Protein AF-A0A529GHH0-F1 (afdb_monomer)

Solvent-accessible surface area (backbone atoms only — not comparable to full-atom values): 5616 Å² total; per-residue (Å²): 132,74,82,56,66,81,45,48,66,56,53,53,52,47,52,54,51,53,54,50,49,58,52,49,54,54,48,49,54,55,48,38,51,72,75,64,51,53,68,69,57,56,51,47,31,52,49,28,30,54,52,25,48,54,53,44,64,65,48,47,64,58,49,33,75,74,67,32,65,68,61,46,50,54,51,54,52,49,50,53,52,53,36,59,52,46,55,74,76,46,92,41,74,67,58,43,26,51,47,38,32,106

Nearest PDB structures (foldseek):
  6gv1-assembly1_A  TM=7.098E-01  e=3.442E+00  Escherichia coli K-12

Foldseek 3Di:
DPPCVVCVVVVVLVVVLVVVVVVLLVCLVVVCVVVPHDPVLNVLLVVLLVQLVVVCVVVVVVVCVVPNDPVSSVVVSVLLVVLSVVVVVDVDSVSSSVSSND

Radius of gyration: 15.6 Å; Cα contacts (8 Å, |Δi|>4): 48; chains: 1; bounding box: 38×26×48 Å

Mean predicted aligned error: 4.59 Å

pLDDT: mean 89.21, std 6.2, range [54.78, 94.88]

Secondary structure (DSSP, 8-state):
--SSGGGHHHHHHHHHHHHHHHHHHHHHHHHHHHTT--HHHHHHHHHHHHHHHHHHHHHHHHHHHHH-HHHHHHHHHHHHHHHHHHHHH---HHHHHHHHH-

Sequence (102 aa):
MSSIRPLIPLLIAAGILLGGNGLQGTLIALRGAQEGFSAPVIGLMGTFYFAGFLLGCLAVTRILKAVGHVRTFSALAATASAGTLLLVLVIDPIMWCAVRFA

Structure (mmCIF, N/CA/C/O backbone):
data_AF-A0A529GHH0-F1
#
_entry.id   AF-A0A529GHH0-F1
#
loop_
_atom_site.group_PDB
_atom_site.id
_atom_site.type_symbol
_atom_site.label_atom_id
_atom_site.label_alt_id
_atom_site.label_comp_id
_atom_site.label_asym_id
_atom_site.label_entity_id
_atom_site.label_seq_id
_atom_site.pdbx_PDB_ins_code
_atom_site.Cartn_x
_atom_site.Cartn_y
_atom_site.Cartn_z
_atom_site.occupancy
_atom_site.B_iso_or_equiv
_atom_site.auth_seq_id
_atom_site.auth_comp_id
_atom_site.auth_asym_id
_atom_site.auth_atom_id
_atom_site.pdbx_PDB_model_num
ATOM 1 N N . MET A 1 1 ? -9.418 14.794 29.487 1.00 54.78 1 MET A N 1
ATOM 2 C CA . MET A 1 1 ? -8.370 14.293 28.560 1.00 54.78 1 MET A CA 1
ATOM 3 C C . MET A 1 1 ? -8.459 12.774 28.276 1.00 54.78 1 MET A C 1
ATOM 5 O O . MET A 1 1 ? -7.483 12.198 27.813 1.00 54.78 1 MET A O 1
ATOM 9 N N . SER A 1 2 ? -9.615 12.109 28.469 1.00 59.34 2 SER A N 1
ATOM 10 C CA . SER A 1 2 ? -9.772 10.652 28.224 1.00 59.34 2 SER A CA 1
ATOM 11 C C . SER A 1 2 ? -10.131 10.257 26.779 1.00 59.34 2 SER A C 1
ATOM 13 O O . SER A 1 2 ? -9.976 9.093 26.430 1.00 59.34 2 SER A O 1
ATOM 15 N N . SER A 1 3 ? -10.563 11.192 25.919 1.00 66.81 3 SER A N 1
ATOM 16 C CA . SER A 1 3 ? -11.056 10.868 24.561 1.00 66.81 3 SER A CA 1
ATOM 17 C C . SER A 1 3 ? -9.988 10.466 23.537 1.00 66.81 3 SER A C 1
ATOM 19 O O . SER A 1 3 ? -10.320 9.797 22.567 1.00 66.81 3 SER A O 1
ATOM 21 N N . ILE A 1 4 ? -8.720 10.854 23.716 1.00 70.88 4 ILE A N 1
ATOM 22 C CA . ILE A 1 4 ? -7.654 10.600 22.722 1.00 70.88 4 ILE A CA 1
ATOM 23 C C . ILE A 1 4 ? -6.914 9.281 22.959 1.00 70.88 4 ILE A C 1
ATOM 25 O O . ILE A 1 4 ? -6.389 8.701 22.013 1.00 70.88 4 ILE A O 1
ATOM 29 N N . ARG A 1 5 ? -6.910 8.760 24.193 1.00 77.06 5 ARG A N 1
ATOM 30 C CA . ARG A 1 5 ? -6.245 7.492 24.543 1.00 77.06 5 ARG A CA 1
ATOM 31 C C . ARG A 1 5 ? -6.570 6.324 23.591 1.00 77.06 5 ARG A C 1
ATOM 33 O O . ARG A 1 5 ? -5.623 5.654 23.190 1.00 77.06 5 ARG A O 1
ATOM 40 N N . PRO A 1 6 ? -7.829 6.096 23.163 1.00 78.44 6 PRO A N 1
ATOM 41 C CA . PRO A 1 6 ? -8.134 5.013 22.223 1.00 78.44 6 PRO A CA 1
ATOM 42 C C . PRO A 1 6 ? -7.653 5.266 20.783 1.00 78.44 6 PRO A C 1
ATOM 44 O O . PRO A 1 6 ? -7.593 4.326 19.997 1.00 78.44 6 PRO A O 1
ATOM 47 N N . LEU A 1 7 ? -7.288 6.501 20.423 1.00 80.44 7 LEU A N 1
ATOM 48 C CA . LEU A 1 7 ? -6.784 6.853 19.090 1.00 80.44 7 LEU A CA 1
ATOM 49 C C . LEU A 1 7 ? -5.262 6.731 18.973 1.00 80.44 7 LEU A C 1
ATOM 51 O O . LEU A 1 7 ? -4.753 6.649 17.861 1.00 80.44 7 LEU A O 1
ATOM 55 N N . ILE A 1 8 ? -4.529 6.684 20.089 1.00 85.88 8 ILE A N 1
ATOM 56 C CA . ILE A 1 8 ? -3.062 6.574 20.084 1.00 85.88 8 ILE A CA 1
ATOM 57 C C . ILE A 1 8 ? -2.574 5.369 19.256 1.00 85.88 8 ILE A C 1
ATOM 59 O O . ILE A 1 8 ? -1.722 5.574 18.391 1.00 85.88 8 ILE A O 1
ATOM 63 N N . PRO A 1 9 ? -3.119 4.144 19.416 1.00 87.12 9 PRO A N 1
ATOM 64 C CA . PRO A 1 9 ? -2.683 2.998 18.615 1.00 87.12 9 PRO A CA 1
ATOM 65 C C . PRO A 1 9 ? -2.951 3.195 17.120 1.00 87.12 9 PRO A C 1
ATOM 67 O O . PRO A 1 9 ? -2.126 2.825 16.290 1.00 87.12 9 PRO A O 1
ATOM 70 N N . LEU A 1 10 ? -4.083 3.821 16.780 1.00 86.75 10 LEU A N 1
ATOM 71 C CA . LEU A 1 10 ? -4.455 4.121 15.400 1.00 86.75 10 LEU A CA 1
ATOM 72 C C . LEU A 1 10 ? -3.494 5.137 14.774 1.00 86.75 10 LEU A C 1
ATOM 74 O O . LEU A 1 10 ? -3.053 4.944 13.648 1.00 86.75 10 LEU A O 1
ATOM 78 N N . LEU A 1 11 ? -3.149 6.199 15.505 1.00 88.56 11 LEU A N 1
ATOM 79 C CA . LEU A 1 11 ? -2.237 7.241 15.033 1.00 88.56 11 LEU A CA 1
ATOM 80 C C . LEU A 1 11 ? -0.807 6.720 14.874 1.00 88.56 11 LEU A C 1
ATOM 82 O O . LEU A 1 11 ? -0.158 7.035 13.880 1.00 88.56 11 LEU A O 1
ATOM 86 N N . ILE A 1 12 ? -0.329 5.891 15.807 1.00 91.44 12 ILE A N 1
ATOM 87 C CA . ILE A 1 12 ? 0.981 5.236 15.690 1.00 91.44 12 ILE A CA 1
ATOM 88 C C . ILE A 1 12 ? 0.999 4.319 14.466 1.00 91.44 12 ILE A C 1
ATOM 90 O O . ILE A 1 12 ? 1.911 4.407 13.646 1.00 91.44 12 ILE A O 1
ATOM 94 N N . ALA A 1 13 ? -0.024 3.475 14.304 1.00 89.81 13 ALA A N 1
ATOM 95 C CA . ALA A 1 13 ? -0.108 2.572 13.165 1.00 89.81 13 ALA A CA 1
ATOM 96 C C . ALA A 1 13 ? -0.209 3.336 11.834 1.00 89.81 13 ALA A C 1
ATOM 98 O O . ALA A 1 13 ? 0.441 2.959 10.861 1.00 89.81 13 ALA A O 1
ATOM 99 N N . ALA A 1 14 ? -0.952 4.445 11.798 1.00 90.06 14 ALA A N 1
ATOM 100 C CA . ALA A 1 14 ? -0.995 5.342 10.649 1.00 90.06 14 ALA A CA 1
ATOM 101 C C . ALA A 1 14 ? 0.381 5.954 10.356 1.00 90.06 14 ALA A C 1
ATOM 103 O O . ALA A 1 14 ? 0.808 5.938 9.209 1.00 90.06 14 ALA A O 1
ATOM 104 N N . GLY A 1 15 ? 1.109 6.425 11.372 1.00 92.94 15 GLY A N 1
ATOM 105 C CA . GLY A 1 15 ? 2.465 6.954 11.202 1.00 92.94 15 GLY A CA 1
ATOM 106 C C . GLY A 1 15 ? 3.426 5.932 10.591 1.00 92.94 15 GLY A C 1
ATOM 107 O O . GLY A 1 15 ? 4.132 6.248 9.634 1.00 92.94 15 GLY A O 1
ATOM 108 N N . ILE A 1 16 ? 3.400 4.688 11.082 1.00 92.81 16 ILE A N 1
ATOM 109 C CA . ILE A 1 16 ? 4.192 3.581 10.523 1.00 92.81 16 ILE A CA 1
ATOM 110 C C . ILE A 1 16 ? 3.795 3.317 9.066 1.00 92.81 16 ILE A C 1
ATOM 112 O O . ILE A 1 16 ? 4.660 3.193 8.200 1.00 92.81 16 ILE A O 1
ATOM 116 N N . LEU A 1 17 ? 2.492 3.266 8.783 1.00 92.12 17 LEU A N 1
ATOM 117 C CA . LEU A 1 17 ? 1.969 2.987 7.448 1.00 92.12 17 LEU A CA 1
ATOM 118 C C . LEU A 1 17 ? 2.333 4.087 6.439 1.00 92.12 17 LEU A C 1
ATOM 120 O O . LEU A 1 17 ? 2.773 3.770 5.336 1.00 92.12 17 LEU A O 1
ATOM 124 N N . LEU A 1 18 ? 2.217 5.365 6.814 1.00 92.00 18 LEU A N 1
ATOM 125 C CA . LEU A 1 18 ? 2.642 6.486 5.968 1.00 92.00 18 LEU A CA 1
ATOM 126 C C . LEU A 1 18 ? 4.162 6.498 5.753 1.00 92.00 18 LEU A C 1
ATOM 128 O O . LEU A 1 18 ? 4.613 6.739 4.634 1.00 92.00 18 LEU A O 1
ATOM 132 N N . GLY A 1 19 ? 4.952 6.203 6.790 1.00 94.12 19 GLY A N 1
ATOM 133 C CA . GLY A 1 19 ? 6.406 6.076 6.663 1.00 94.12 19 GLY A CA 1
ATOM 134 C C . GLY A 1 19 ? 6.804 4.972 5.679 1.00 94.12 19 GLY A C 1
ATOM 135 O O . GLY A 1 19 ? 7.607 5.201 4.774 1.00 94.12 19 GLY A O 1
ATOM 136 N N . GLY A 1 20 ? 6.182 3.796 5.799 1.00 91.50 20 GLY A N 1
ATOM 137 C CA . GLY A 1 20 ? 6.376 2.684 4.868 1.00 91.50 20 GLY A CA 1
ATOM 138 C C . GLY A 1 20 ? 5.941 3.020 3.441 1.00 91.50 20 GLY A C 1
ATOM 139 O O . GLY A 1 20 ? 6.656 2.704 2.494 1.00 91.50 20 GLY A O 1
ATOM 140 N N . ASN A 1 21 ? 4.812 3.713 3.275 1.00 92.12 21 ASN A N 1
ATOM 141 C CA . ASN A 1 21 ? 4.317 4.149 1.970 1.00 92.12 21 ASN A CA 1
ATOM 142 C C . ASN A 1 21 ? 5.302 5.089 1.250 1.00 92.12 21 ASN A C 1
ATOM 144 O O . ASN A 1 21 ? 5.605 4.870 0.076 1.00 92.12 21 ASN A O 1
ATOM 148 N N . GLY A 1 22 ? 5.871 6.072 1.958 1.00 91.06 22 GLY A N 1
ATOM 149 C CA . GLY A 1 22 ? 6.888 6.965 1.394 1.00 91.06 22 GLY A CA 1
ATOM 150 C C . GLY A 1 22 ? 8.136 6.213 0.917 1.00 91.06 22 GLY A C 1
ATOM 151 O O . GLY A 1 22 ? 8.606 6.426 -0.201 1.00 91.06 22 GLY A O 1
ATOM 152 N N . LEU A 1 23 ? 8.628 5.267 1.725 1.00 92.56 23 LEU A N 1
ATOM 153 C CA . LEU A 1 23 ? 9.757 4.405 1.353 1.00 92.56 23 LEU A CA 1
ATOM 154 C C . LEU A 1 23 ? 9.432 3.508 0.150 1.00 92.56 23 LEU A C 1
ATOM 156 O O . LEU A 1 23 ? 10.270 3.331 -0.735 1.00 92.56 23 LEU A O 1
ATOM 160 N N . GLN A 1 24 ? 8.211 2.972 0.085 1.00 91.69 24 GLN A N 1
ATOM 161 C CA . GLN A 1 24 ? 7.755 2.128 -1.018 1.00 91.69 24 GLN A CA 1
ATOM 162 C C . GLN A 1 24 ? 7.710 2.893 -2.353 1.00 91.69 24 GLN A C 1
ATOM 164 O O . GLN A 1 24 ? 8.002 2.322 -3.407 1.00 91.69 24 GLN A O 1
ATOM 169 N N . GLY A 1 25 ? 7.377 4.188 -2.325 1.00 89.62 25 GLY A N 1
ATOM 170 C CA . GLY A 1 25 ? 7.450 5.078 -3.487 1.00 89.62 25 GLY A CA 1
ATOM 171 C C . GLY A 1 25 ? 8.849 5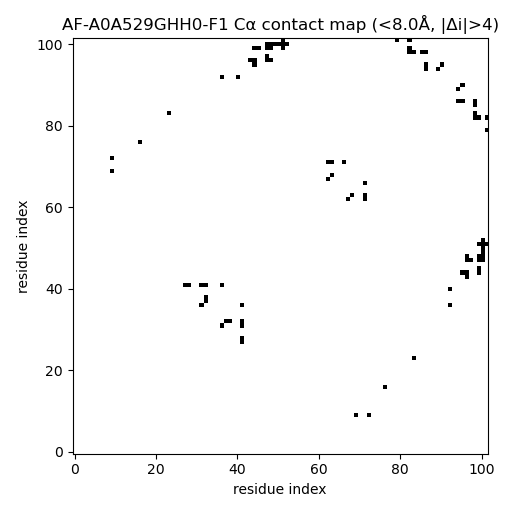.099 -4.105 1.00 89.62 25 GLY A C 1
ATOM 172 O O . GLY A 1 25 ? 9.013 4.801 -5.290 1.00 89.62 25 GLY A O 1
ATOM 173 N N . THR A 1 26 ? 9.859 5.362 -3.274 1.00 92.31 26 THR A N 1
ATOM 174 C CA . THR A 1 26 ? 11.273 5.380 -3.675 1.00 92.31 26 THR A CA 1
ATOM 175 C C . THR A 1 26 ? 11.757 4.006 -4.135 1.00 92.31 26 THR A C 1
ATOM 177 O O . THR A 1 26 ? 12.429 3.905 -5.162 1.00 92.31 26 THR A O 1
ATOM 180 N N . LEU A 1 27 ? 11.386 2.941 -3.415 1.00 90.75 27 LEU A N 1
ATOM 181 C CA . LEU A 1 27 ? 11.774 1.570 -3.750 1.00 90.75 27 LEU A CA 1
ATOM 182 C C . LEU A 1 27 ? 11.310 1.179 -5.152 1.00 90.75 27 LEU A C 1
ATOM 184 O O . LEU A 1 27 ? 12.075 0.586 -5.899 1.00 90.75 27 LEU A O 1
ATOM 188 N N . ILE A 1 28 ? 10.084 1.528 -5.532 1.00 90.94 28 ILE A N 1
ATOM 189 C CA . ILE A 1 28 ? 9.527 1.151 -6.837 1.00 90.94 28 ILE A CA 1
ATOM 190 C C . ILE A 1 28 ? 10.151 1.954 -7.974 1.00 90.94 28 ILE A C 1
ATOM 192 O O . ILE A 1 28 ? 10.397 1.389 -9.035 1.00 90.94 28 ILE A O 1
ATOM 196 N N . ALA A 1 29 ? 10.478 3.228 -7.751 1.00 91.00 29 ALA A N 1
ATOM 197 C CA . ALA A 1 29 ? 11.202 4.020 -8.741 1.00 91.00 29 ALA A CA 1
ATOM 198 C C . ALA A 1 29 ? 12.619 3.471 -8.981 1.00 91.00 29 ALA A C 1
ATOM 200 O O . ALA A 1 29 ? 13.008 3.246 -10.125 1.00 91.00 29 ALA A O 1
ATOM 201 N N . LEU A 1 30 ? 13.372 3.207 -7.907 1.00 93.12 30 LEU A N 1
ATOM 202 C CA . LEU A 1 30 ? 14.736 2.682 -8.001 1.00 93.12 30 LEU A CA 1
ATOM 203 C C . LEU A 1 30 ? 14.762 1.253 -8.542 1.00 93.12 30 LEU A C 1
ATOM 205 O O . LEU A 1 30 ? 15.507 0.963 -9.474 1.00 93.12 30 LEU A O 1
ATOM 209 N N . ARG A 1 31 ? 13.929 0.367 -7.989 1.00 90.88 31 ARG A N 1
ATOM 210 C CA . ARG A 1 31 ? 13.878 -1.034 -8.408 1.00 90.88 31 ARG A CA 1
ATOM 211 C C . ARG A 1 31 ? 13.315 -1.171 -9.814 1.00 90.88 31 ARG A C 1
ATOM 213 O O . ARG A 1 31 ? 13.884 -1.902 -10.605 1.00 90.88 31 ARG A O 1
ATOM 220 N N . GLY A 1 32 ? 12.264 -0.429 -10.163 1.00 89.88 32 GLY A N 1
ATOM 221 C CA . GLY A 1 32 ? 11.735 -0.422 -11.526 1.00 89.88 32 GLY A CA 1
ATOM 222 C C . GLY A 1 32 ? 12.794 -0.002 -12.548 1.00 89.88 32 GLY A C 1
ATOM 223 O O . GLY A 1 32 ? 12.918 -0.636 -13.591 1.00 89.88 32 GLY A O 1
ATOM 224 N N . ALA A 1 33 ? 13.618 1.000 -12.225 1.00 90.31 33 ALA A N 1
ATOM 225 C CA . ALA A 1 33 ? 14.732 1.397 -13.083 1.00 90.31 33 ALA A CA 1
ATOM 226 C C . ALA A 1 33 ? 15.822 0.311 -13.182 1.00 90.31 33 ALA A C 1
ATOM 228 O O . ALA A 1 33 ? 16.364 0.092 -14.262 1.00 90.31 33 ALA A O 1
ATOM 229 N N . GLN A 1 34 ? 16.127 -0.386 -12.081 1.00 91.50 34 GLN A N 1
ATOM 230 C CA . GLN A 1 34 ? 17.100 -1.489 -12.058 1.00 91.50 34 GLN A CA 1
ATOM 231 C C . GLN A 1 34 ? 16.636 -2.720 -12.850 1.00 91.50 34 GLN A C 1
ATOM 233 O O . GLN A 1 34 ? 17.446 -3.337 -13.533 1.00 91.50 34 GLN A O 1
ATOM 238 N N . GLU A 1 35 ? 15.344 -3.046 -12.802 1.00 88.88 35 GLU A N 1
ATOM 239 C CA . GLU A 1 35 ? 14.722 -4.149 -13.556 1.00 88.88 35 GLU A CA 1
ATOM 240 C C . GLU A 1 35 ? 14.518 -3.795 -15.049 1.00 88.88 35 GLU A C 1
ATOM 242 O O . GLU A 1 35 ? 14.015 -4.601 -15.829 1.00 88.88 35 GLU A O 1
ATOM 247 N N . GLY A 1 36 ? 14.905 -2.583 -15.474 1.00 89.81 36 GLY A N 1
ATOM 248 C CA . GLY A 1 36 ? 14.835 -2.138 -16.868 1.00 89.81 36 GLY A CA 1
ATOM 249 C C . GLY A 1 36 ? 13.465 -1.613 -17.306 1.00 89.81 36 GLY A C 1
ATOM 250 O O . GLY A 1 36 ? 13.212 -1.485 -18.506 1.00 89.81 36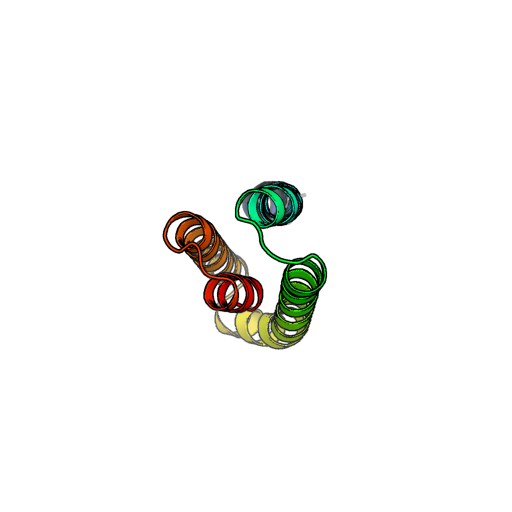 GLY A O 1
ATOM 251 N N . PHE A 1 37 ? 12.565 -1.286 -16.373 1.00 90.38 37 PHE A N 1
ATOM 252 C CA . PHE A 1 37 ? 11.287 -0.669 -16.722 1.00 90.38 37 PHE A CA 1
ATOM 253 C C . PHE A 1 37 ? 11.501 0.732 -17.291 1.00 90.38 37 PHE A C 1
ATOM 255 O O . PHE A 1 37 ? 12.289 1.535 -16.791 1.00 90.38 37 PHE A O 1
ATOM 262 N N . SER A 1 38 ? 10.756 1.045 -18.349 1.00 91.12 38 SER A N 1
ATOM 263 C CA . SER A 1 38 ? 10.828 2.362 -18.974 1.00 91.12 38 SER A CA 1
ATOM 264 C C . SER A 1 38 ? 10.288 3.456 -18.040 1.00 91.12 38 SER A C 1
ATOM 266 O O . SER A 1 38 ? 9.337 3.244 -17.284 1.00 91.12 38 SER A O 1
ATOM 268 N N . ALA A 1 39 ? 10.857 4.663 -18.122 1.00 89.56 39 ALA A N 1
ATOM 269 C CA . ALA A 1 39 ? 10.410 5.805 -17.320 1.00 89.56 39 ALA A CA 1
ATOM 270 C C . ALA A 1 39 ? 8.895 6.109 -17.442 1.00 89.56 39 ALA A C 1
ATOM 272 O O . ALA A 1 39 ? 8.273 6.375 -16.411 1.00 89.56 39 ALA A O 1
ATOM 273 N N . PRO A 1 40 ? 8.256 6.011 -18.632 1.00 92.38 40 PRO A N 1
ATOM 274 C CA . PRO A 1 40 ? 6.806 6.178 -18.755 1.00 92.38 40 PRO A CA 1
ATOM 275 C C . PRO A 1 40 ? 6.006 5.143 -17.957 1.00 92.38 40 PRO A C 1
ATOM 277 O O . PRO A 1 40 ? 4.979 5.479 -17.376 1.00 92.38 40 PRO A O 1
ATOM 280 N N . VAL A 1 41 ? 6.483 3.897 -17.890 1.00 91.69 41 VAL A N 1
ATOM 281 C CA . VAL A 1 41 ? 5.826 2.813 -17.146 1.00 91.69 41 VAL A CA 1
ATOM 282 C C . VAL A 1 41 ? 5.928 3.044 -15.637 1.00 91.69 41 VAL A C 1
ATOM 284 O O . VAL A 1 41 ? 4.934 2.901 -14.930 1.00 91.69 41 VAL A O 1
ATOM 287 N N . ILE A 1 42 ? 7.086 3.488 -15.140 1.00 90.88 42 ILE A N 1
ATOM 288 C CA . ILE A 1 42 ? 7.253 3.868 -13.726 1.00 90.88 42 ILE A CA 1
ATOM 289 C C . ILE A 1 42 ? 6.351 5.066 -13.380 1.00 90.88 42 ILE A C 1
ATOM 291 O O . ILE A 1 42 ? 5.705 5.078 -12.331 1.00 90.88 42 ILE A O 1
ATOM 295 N N . GLY A 1 43 ? 6.250 6.050 -14.279 1.00 92.00 43 GLY A N 1
ATOM 296 C CA . GLY A 1 43 ? 5.311 7.166 -14.141 1.00 92.00 43 GLY A CA 1
ATOM 297 C C . GLY A 1 43 ? 3.856 6.697 -14.066 1.00 92.00 43 GLY A C 1
ATOM 298 O O . GLY A 1 43 ? 3.111 7.128 -13.184 1.00 92.00 43 GLY A O 1
ATOM 299 N N . LEU A 1 44 ? 3.475 5.745 -14.923 1.00 93.38 44 LEU A N 1
ATOM 300 C CA . LEU A 1 44 ? 2.138 5.155 -14.947 1.00 93.38 44 LEU A CA 1
ATOM 301 C C . LEU A 1 44 ? 1.798 4.437 -13.630 1.00 93.38 44 LEU A C 1
ATOM 303 O O . LEU A 1 44 ? 0.689 4.595 -13.125 1.00 93.38 44 LEU A O 1
ATOM 307 N N . MET A 1 45 ? 2.750 3.727 -13.012 1.00 92.62 45 MET A N 1
ATOM 308 C CA . MET A 1 45 ? 2.566 3.135 -11.675 1.00 92.62 45 MET A CA 1
ATOM 309 C C . MET A 1 45 ? 2.248 4.192 -10.604 1.00 92.62 45 MET A C 1
ATOM 311 O O . MET A 1 45 ? 1.492 3.924 -9.668 1.00 92.62 45 MET A O 1
ATOM 315 N N . GLY A 1 46 ? 2.817 5.395 -10.727 1.00 91.31 46 GLY A N 1
ATOM 316 C CA . GLY A 1 46 ? 2.472 6.543 -9.887 1.00 91.31 46 GLY A CA 1
ATOM 317 C C . GLY A 1 46 ? 1.046 7.038 -10.137 1.00 91.31 46 GLY A C 1
ATOM 318 O O . GLY A 1 46 ? 0.310 7.308 -9.190 1.00 91.31 46 GLY A O 1
ATOM 319 N N . THR A 1 47 ? 0.611 7.092 -11.397 1.00 93.75 47 THR A N 1
ATOM 320 C CA . THR A 1 47 ? -0.775 7.434 -11.748 1.00 93.75 47 THR A CA 1
ATOM 321 C C . THR A 1 47 ? -1.774 6.429 -11.177 1.00 93.75 47 THR A C 1
ATOM 323 O O . THR A 1 47 ? -2.764 6.845 -10.578 1.00 93.75 47 THR A O 1
ATOM 326 N N . PHE A 1 48 ? -1.508 5.123 -11.299 1.00 94.06 48 PHE A N 1
ATOM 327 C CA . PHE A 1 48 ? -2.356 4.082 -10.709 1.00 94.06 48 PHE A CA 1
ATOM 328 C C . PHE A 1 48 ? -2.459 4.213 -9.187 1.00 94.06 48 PHE A C 1
ATOM 330 O O . PHE A 1 48 ? -3.552 4.058 -8.647 1.00 94.06 48 PHE A O 1
ATOM 337 N N . TYR A 1 49 ? -1.365 4.586 -8.515 1.00 92.81 49 TYR A N 1
ATOM 338 C CA . TYR A 1 49 ? -1.373 4.869 -7.079 1.00 92.81 49 TYR A CA 1
ATOM 339 C C . TYR A 1 49 ? -2.329 6.008 -6.706 1.00 92.81 49 TYR A C 1
ATOM 341 O O . TYR A 1 49 ? -3.179 5.848 -5.830 1.00 92.81 49 TYR A O 1
ATOM 349 N N . PHE A 1 50 ? -2.252 7.148 -7.396 1.00 92.69 50 PHE A N 1
ATOM 350 C CA . PHE A 1 50 ? -3.162 8.264 -7.122 1.00 92.69 50 PHE A CA 1
ATOM 351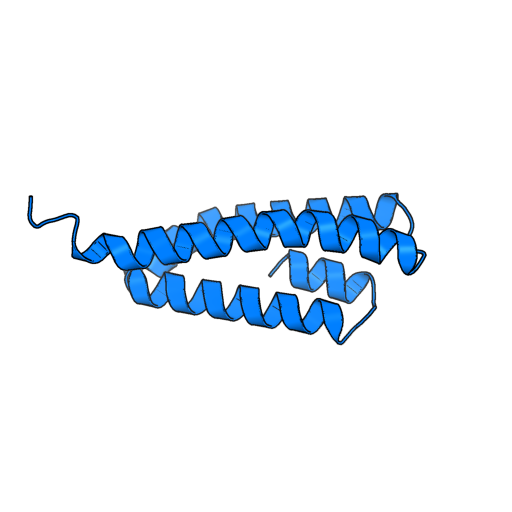 C C . PHE A 1 50 ? -4.612 7.964 -7.523 1.00 92.69 50 PHE A C 1
ATOM 353 O O . PHE A 1 50 ? -5.535 8.408 -6.841 1.00 92.69 50 PHE A O 1
ATOM 360 N N . ALA A 1 51 ? -4.827 7.189 -8.589 1.00 94.88 51 ALA A N 1
ATOM 361 C CA . ALA A 1 51 ? -6.157 6.745 -8.996 1.00 94.88 51 ALA A CA 1
ATOM 362 C C . ALA A 1 51 ? -6.802 5.837 -7.935 1.00 94.88 51 ALA A C 1
ATOM 364 O O . ALA A 1 51 ? -7.950 6.066 -7.546 1.00 94.88 51 ALA A O 1
ATOM 365 N N . GLY A 1 52 ? -6.051 4.858 -7.422 1.00 93.12 52 GLY A N 1
ATOM 366 C CA . GLY A 1 52 ? -6.474 3.998 -6.316 1.00 93.12 52 GLY A CA 1
ATOM 367 C C . GLY A 1 52 ? -6.756 4.799 -5.046 1.00 93.12 52 GLY A C 1
ATOM 368 O O . GLY A 1 52 ? -7.820 4.659 -4.445 1.00 93.12 52 GLY A O 1
ATOM 369 N N . PHE A 1 53 ? -5.864 5.730 -4.692 1.00 91.62 53 PHE A N 1
ATOM 370 C CA . PHE A 1 53 ? -6.045 6.623 -3.546 1.00 91.62 53 PHE A CA 1
ATOM 371 C C . PHE A 1 53 ? -7.333 7.451 -3.645 1.00 91.62 53 PHE A C 1
ATOM 373 O O . PHE A 1 53 ? -8.093 7.520 -2.679 1.00 91.62 53 PHE A O 1
ATOM 380 N N . LEU A 1 54 ? -7.626 8.032 -4.814 1.00 94.31 54 LEU A N 1
ATOM 381 C CA . LEU A 1 54 ? -8.846 8.808 -5.041 1.00 94.31 54 LEU A CA 1
ATOM 382 C C . LEU A 1 54 ? -10.107 7.963 -4.811 1.00 94.31 54 LEU A C 1
ATOM 384 O O . LEU A 1 54 ? -11.014 8.384 -4.090 1.00 94.31 54 LEU A O 1
ATOM 388 N N . LEU A 1 55 ? -10.157 6.760 -5.388 1.00 93.44 55 LEU A N 1
ATOM 389 C CA . LEU A 1 55 ? -11.272 5.831 -5.185 1.00 93.44 55 LEU A CA 1
ATOM 390 C C . LEU A 1 55 ? -11.372 5.382 -3.723 1.00 93.44 55 LEU A C 1
ATOM 392 O O . LEU A 1 55 ? -12.469 5.334 -3.160 1.00 93.44 55 LEU A O 1
ATOM 396 N N . GLY A 1 56 ? -10.230 5.130 -3.085 1.00 91.44 56 GLY A N 1
ATOM 397 C CA . GLY A 1 56 ? -10.122 4.811 -1.668 1.00 91.44 56 GLY A CA 1
ATOM 398 C C . GLY A 1 56 ? -10.717 5.906 -0.784 1.00 91.44 56 GLY A C 1
ATOM 399 O O . GLY A 1 56 ? -11.517 5.604 0.098 1.00 91.44 56 GLY A O 1
ATOM 400 N N . CYS A 1 57 ? -10.423 7.180 -1.055 1.00 91.38 57 CYS A N 1
ATOM 401 C CA . CYS A 1 57 ? -10.990 8.314 -0.320 1.00 91.38 57 CYS A CA 1
ATOM 402 C C . CYS A 1 57 ? -12.521 8.382 -0.409 1.00 91.38 57 CYS A C 1
ATOM 404 O O . CYS A 1 57 ? -13.175 8.737 0.571 1.00 91.38 57 CYS A O 1
ATOM 406 N N . LEU A 1 58 ? -13.105 8.018 -1.553 1.00 91.94 58 LEU A N 1
ATOM 407 C CA . LEU A 1 58 ? -14.559 7.991 -1.728 1.00 91.94 58 LEU A CA 1
ATOM 408 C C . LEU A 1 58 ? -15.196 6.789 -1.013 1.00 91.94 58 LEU A C 1
ATOM 410 O O . LEU A 1 58 ? -16.242 6.914 -0.371 1.00 91.94 58 LEU A O 1
ATOM 414 N N . ALA A 1 59 ? -14.561 5.619 -1.092 1.00 91.06 59 ALA A N 1
ATOM 415 C CA . ALA A 1 59 ? -15.080 4.385 -0.510 1.00 91.06 59 ALA A CA 1
ATOM 416 C C . ALA A 1 59 ? -14.916 4.329 1.020 1.00 91.06 59 ALA A C 1
ATOM 418 O O . ALA A 1 59 ? -15.804 3.836 1.725 1.00 91.06 59 ALA A O 1
ATOM 419 N N . VAL A 1 60 ? -13.811 4.862 1.557 1.00 90.44 60 VAL A N 1
ATOM 420 C CA . VAL A 1 60 ? -13.429 4.701 2.969 1.00 90.44 60 VAL A CA 1
ATOM 421 C C . VAL A 1 60 ? -14.472 5.279 3.920 1.00 90.44 60 VAL A C 1
ATOM 423 O O . VAL A 1 60 ? -14.763 4.668 4.945 1.00 90.44 60 VAL A O 1
ATOM 426 N N . THR A 1 61 ? -15.119 6.398 3.577 1.00 89.88 61 THR A N 1
ATOM 427 C CA . THR A 1 61 ? -16.156 6.997 4.432 1.00 89.88 61 THR A CA 1
ATOM 428 C C . THR A 1 61 ? -17.350 6.060 4.618 1.00 89.88 61 THR A C 1
ATOM 430 O O . THR A 1 61 ? -17.925 5.998 5.706 1.00 89.88 61 THR A O 1
ATOM 433 N N . ARG A 1 62 ? -17.722 5.303 3.579 1.00 91.19 62 ARG A N 1
ATOM 434 C CA . ARG A 1 62 ? -18.820 4.330 3.645 1.00 91.19 62 ARG A CA 1
ATOM 435 C C . ARG A 1 62 ? -18.422 3.098 4.457 1.00 91.19 62 ARG A C 1
ATOM 437 O O . ARG A 1 62 ? -19.210 2.645 5.284 1.00 91.19 62 ARG A O 1
ATOM 444 N N . ILE A 1 63 ? -17.199 2.601 4.268 1.00 90.44 63 ILE A N 1
ATOM 445 C CA . ILE A 1 63 ? -16.670 1.428 4.984 1.00 90.44 63 ILE A CA 1
ATOM 446 C C . ILE A 1 63 ? -16.531 1.728 6.484 1.00 90.44 63 ILE A C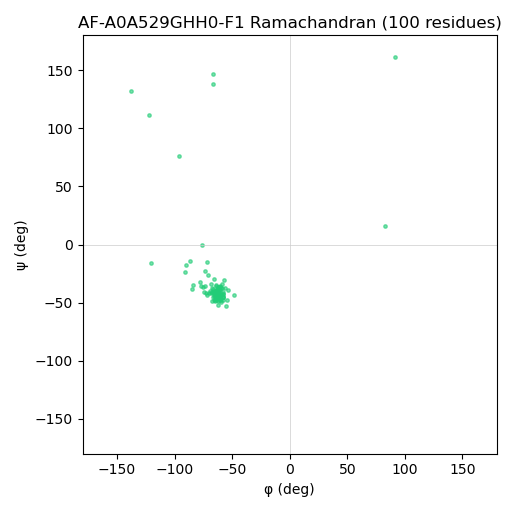 1
ATOM 448 O O . ILE A 1 63 ? -16.994 0.950 7.321 1.00 90.44 63 ILE A O 1
ATOM 452 N N . LEU A 1 64 ? -15.983 2.897 6.828 1.00 90.56 64 LEU A N 1
ATOM 453 C CA . LEU A 1 64 ? -15.819 3.342 8.212 1.00 90.56 64 LEU A CA 1
ATOM 454 C C . LEU A 1 64 ? -17.152 3.410 8.962 1.00 90.56 64 LEU A C 1
ATOM 456 O O . LEU A 1 64 ? -17.225 2.953 10.101 1.00 90.56 64 LEU A O 1
ATOM 460 N N . LYS A 1 65 ? -18.208 3.929 8.320 1.00 89.81 65 LYS A N 1
ATOM 461 C CA . LYS A 1 65 ? -19.558 3.992 8.907 1.00 89.81 65 LYS A C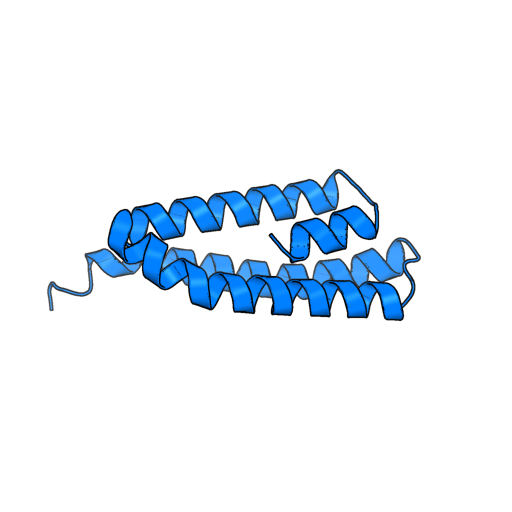A 1
ATOM 462 C C . LYS A 1 65 ? -20.173 2.608 9.138 1.00 89.81 65 LYS A C 1
ATOM 464 O O . LYS A 1 65 ? -20.968 2.462 10.058 1.00 89.81 65 LYS A O 1
ATOM 469 N N . ALA A 1 66 ? -19.819 1.612 8.325 1.00 90.94 66 ALA A N 1
ATOM 470 C CA . ALA A 1 66 ? -20.382 0.266 8.414 1.00 90.94 66 ALA A CA 1
ATOM 471 C C . ALA A 1 66 ? -19.673 -0.634 9.445 1.00 90.94 66 ALA A C 1
ATOM 473 O O . ALA A 1 66 ? -20.333 -1.422 10.116 1.00 90.94 66 ALA A O 1
ATOM 474 N N . VAL A 1 67 ? -18.341 -0.544 9.568 1.00 89.62 67 VAL A N 1
ATOM 475 C CA . VAL A 1 67 ? -17.530 -1.528 10.326 1.00 89.62 67 VAL A CA 1
ATOM 476 C C . VAL A 1 67 ? -16.742 -0.901 11.490 1.00 89.62 67 VAL A C 1
ATOM 478 O O . VAL A 1 67 ? -16.297 -1.612 12.394 1.00 89.62 67 VAL A O 1
ATOM 481 N N . GLY A 1 68 ? -16.592 0.428 11.508 1.00 86.06 68 GLY A N 1
ATOM 482 C CA . GLY A 1 68 ? -15.844 1.179 12.520 1.00 86.06 68 GLY A CA 1
ATOM 483 C C . GLY A 1 68 ? -14.367 1.418 12.169 1.00 86.06 68 GLY A C 1
ATOM 484 O O . GLY A 1 68 ? -13.781 0.744 11.317 1.00 86.06 68 GLY A O 1
ATOM 485 N N . HIS A 1 69 ? -13.751 2.396 12.847 1.00 85.56 69 HIS A N 1
ATOM 486 C CA . HIS A 1 69 ? -12.423 2.931 12.506 1.00 85.56 69 HIS A CA 1
ATOM 487 C C . HIS A 1 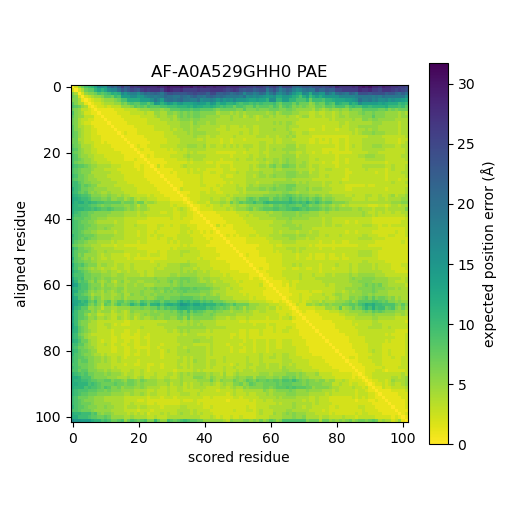69 ? -11.280 1.915 12.601 1.00 85.56 69 HIS A C 1
ATOM 489 O O . HIS A 1 69 ? -10.535 1.747 11.640 1.00 85.56 69 HIS A O 1
ATOM 495 N N . VAL A 1 70 ? -11.155 1.218 13.734 1.00 86.31 70 VAL A N 1
ATOM 496 C CA . VAL A 1 70 ? -10.025 0.305 13.982 1.00 86.31 70 VAL A CA 1
ATOM 497 C C . VAL A 1 70 ? -10.057 -0.887 13.023 1.00 86.31 70 VAL A C 1
ATOM 499 O O . VAL A 1 70 ? -9.060 -1.168 12.370 1.00 86.31 70 VAL A O 1
ATOM 502 N N . ARG A 1 71 ? -11.217 -1.544 12.867 1.00 88.94 71 ARG A N 1
ATOM 503 C CA . ARG A 1 71 ? -11.371 -2.710 11.975 1.00 88.94 71 ARG A CA 1
ATOM 504 C C . ARG A 1 71 ? -11.089 -2.357 10.517 1.00 88.94 71 ARG A C 1
ATOM 506 O O . ARG A 1 71 ? -10.396 -3.106 9.837 1.00 88.94 71 ARG A O 1
ATOM 513 N N . THR A 1 72 ? -11.597 -1.212 10.061 1.00 90.56 72 THR A N 1
ATOM 514 C CA . THR A 1 72 ? -11.358 -0.732 8.694 1.00 90.56 72 THR A CA 1
ATOM 515 C C . THR A 1 72 ? -9.877 -0.447 8.469 1.00 90.56 72 THR A C 1
ATOM 517 O O . THR A 1 72 ? -9.312 -0.916 7.487 1.00 90.56 72 THR A O 1
ATOM 520 N N . PHE A 1 73 ? -9.231 0.269 9.395 1.00 88.50 73 PHE A N 1
ATOM 521 C CA . PHE A 1 73 ? -7.809 0.581 9.284 1.00 88.50 73 PHE A CA 1
ATOM 522 C C . PHE A 1 73 ? -6.949 -0.686 9.254 1.00 88.50 73 PHE A C 1
ATOM 524 O O . PHE A 1 73 ? -6.099 -0.818 8.381 1.00 88.50 73 PHE A O 1
ATOM 531 N N . SER A 1 74 ? -7.197 -1.644 10.153 1.00 89.56 74 SER A N 1
ATOM 532 C CA . SER A 1 74 ? -6.452 -2.907 10.184 1.00 89.56 74 SER A CA 1
ATOM 533 C C . SER A 1 74 ? -6.611 -3.715 8.895 1.00 89.56 74 SER A C 1
ATOM 535 O O . SER A 1 74 ? -5.624 -4.256 8.405 1.00 89.56 74 SER A O 1
ATOM 537 N N . ALA A 1 75 ? -7.818 -3.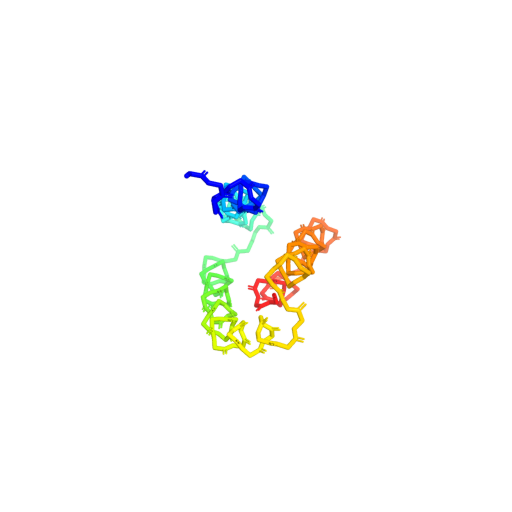773 8.322 1.00 91.69 75 ALA A N 1
ATOM 538 C CA . ALA A 1 75 ? -8.052 -4.468 7.057 1.00 91.69 75 ALA A CA 1
ATOM 539 C C . ALA A 1 75 ? -7.312 -3.796 5.891 1.00 91.69 75 ALA A C 1
ATOM 541 O O . ALA A 1 75 ? -6.598 -4.468 5.154 1.00 91.69 75 ALA A O 1
ATOM 542 N N . LEU A 1 76 ? -7.416 -2.468 5.763 1.00 91.06 76 LEU A N 1
ATOM 543 C CA . LEU A 1 76 ? -6.726 -1.715 4.709 1.00 91.06 76 LEU A CA 1
ATOM 544 C C . LEU A 1 76 ? -5.198 -1.805 4.849 1.00 91.06 76 LEU A C 1
ATOM 546 O O . LEU A 1 76 ? -4.498 -2.011 3.861 1.00 91.06 76 LEU A O 1
ATOM 550 N N . ALA A 1 77 ? -4.677 -1.720 6.075 1.00 90.75 77 ALA A N 1
ATOM 551 C CA . ALA A 1 77 ? -3.253 -1.884 6.354 1.00 90.75 77 ALA A CA 1
ATOM 552 C C . ALA A 1 77 ? -2.747 -3.293 5.999 1.00 90.75 77 ALA A C 1
ATOM 554 O O . ALA A 1 77 ? -1.653 -3.435 5.445 1.00 90.75 77 ALA A O 1
ATOM 555 N N . ALA A 1 78 ? -3.541 -4.332 6.278 1.00 92.12 78 ALA A N 1
ATOM 556 C CA . ALA A 1 78 ? -3.213 -5.704 5.903 1.00 92.12 78 ALA A CA 1
ATOM 557 C C . ALA A 1 78 ? -3.189 -5.883 4.376 1.00 92.12 78 ALA A C 1
ATOM 559 O O . ALA A 1 78 ? -2.239 -6.467 3.856 1.00 92.12 78 ALA A O 1
ATOM 560 N N . THR A 1 79 ? -4.165 -5.322 3.654 1.00 91.81 79 THR A N 1
ATOM 561 C CA . THR A 1 79 ? -4.194 -5.339 2.181 1.00 91.81 79 THR A CA 1
ATOM 562 C C . THR A 1 79 ? -2.972 -4.637 1.589 1.00 91.81 79 THR A C 1
ATOM 564 O O . THR A 1 79 ? -2.282 -5.221 0.756 1.00 91.81 79 THR A O 1
ATOM 567 N N . ALA A 1 80 ? -2.632 -3.437 2.074 1.00 90.69 80 ALA A N 1
ATOM 568 C CA . ALA A 1 80 ? -1.443 -2.706 1.631 1.00 90.69 80 ALA A CA 1
ATOM 569 C C . ALA A 1 80 ? -0.141 -3.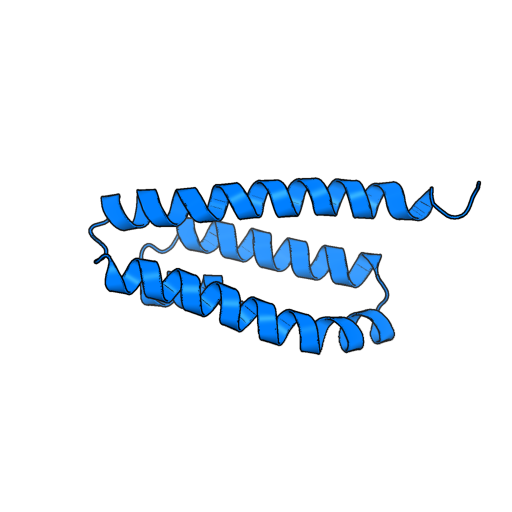488 1.898 1.00 90.69 80 ALA A C 1
ATOM 571 O O . ALA A 1 80 ? 0.770 -3.511 1.065 1.00 90.69 80 ALA A O 1
ATOM 572 N N . SER A 1 81 ? -0.055 -4.175 3.042 1.00 91.06 81 SER A N 1
ATOM 573 C CA . SER A 1 81 ? 1.099 -5.019 3.381 1.00 91.06 81 SER A CA 1
ATOM 574 C C . SER A 1 81 ? 1.210 -6.226 2.446 1.00 91.06 81 SER A C 1
ATOM 576 O O . SER A 1 81 ? 2.292 -6.499 1.926 1.00 91.06 81 SER A O 1
ATOM 578 N N . ALA A 1 82 ? 0.095 -6.911 2.171 1.00 92.75 82 ALA A N 1
ATOM 579 C CA . ALA A 1 82 ? 0.053 -8.028 1.230 1.00 92.75 82 ALA A CA 1
ATOM 580 C C . ALA A 1 82 ? 0.428 -7.590 -0.196 1.00 92.75 82 ALA A C 1
ATOM 582 O O . ALA A 1 82 ? 1.235 -8.251 -0.849 1.00 92.75 82 ALA A O 1
ATOM 583 N N . GLY A 1 83 ? -0.081 -6.439 -0.648 1.00 90.94 83 GLY A N 1
ATOM 584 C CA . GLY A 1 83 ? 0.295 -5.832 -1.925 1.00 90.94 83 GLY A CA 1
ATOM 585 C C . GLY A 1 83 ? 1.797 -5.556 -2.006 1.00 90.94 83 GLY A C 1
ATOM 586 O O . GLY A 1 83 ? 2.461 -5.975 -2.951 1.00 90.94 83 GLY A O 1
ATOM 587 N N . THR A 1 84 ? 2.370 -4.949 -0.963 1.00 89.69 84 THR A N 1
ATOM 588 C CA . THR A 1 84 ? 3.821 -4.693 -0.883 1.00 89.69 84 THR A CA 1
ATOM 589 C C . THR A 1 84 ? 4.645 -5.974 -1.029 1.00 89.69 84 THR A C 1
ATOM 591 O O . THR A 1 84 ? 5.693 -5.964 -1.672 1.00 89.69 84 THR A O 1
ATOM 594 N N . LEU A 1 85 ? 4.173 -7.089 -0.468 1.00 91.50 85 LEU A N 1
ATOM 595 C CA . LEU A 1 85 ? 4.842 -8.381 -0.594 1.00 91.50 85 LEU A CA 1
ATOM 596 C C . LEU A 1 85 ? 4.762 -8.932 -2.030 1.00 91.50 85 LEU A C 1
ATOM 598 O O . LEU A 1 85 ? 5.754 -9.442 -2.550 1.00 91.50 85 LEU A O 1
ATOM 602 N N . LEU A 1 86 ? 3.614 -8.773 -2.700 1.00 91.69 86 LEU A N 1
ATOM 603 C CA . LEU A 1 86 ? 3.416 -9.195 -4.094 1.00 91.69 86 LEU A CA 1
ATOM 604 C C . LEU A 1 86 ? 4.358 -8.485 -5.072 1.00 91.69 86 LEU A C 1
ATOM 606 O O . LEU A 1 86 ? 4.865 -9.130 -5.986 1.00 91.69 86 LEU A O 1
ATOM 610 N N . LEU A 1 87 ? 4.652 -7.201 -4.846 1.00 89.00 87 LEU A N 1
ATOM 611 C CA . LEU A 1 87 ? 5.635 -6.439 -5.631 1.00 89.00 87 LEU A CA 1
ATOM 612 C C . LEU A 1 87 ? 7.033 -7.077 -5.626 1.00 89.00 87 LEU A C 1
ATOM 614 O O . LEU A 1 87 ? 7.790 -6.924 -6.581 1.00 89.00 87 LEU A O 1
ATOM 618 N N . VAL A 1 88 ? 7.394 -7.773 -4.544 1.00 87.50 88 VAL A N 1
ATOM 619 C CA . VAL A 1 88 ? 8.691 -8.449 -4.432 1.00 87.50 88 VAL A CA 1
ATOM 620 C C . VAL A 1 88 ? 8.673 -9.825 -5.087 1.00 87.50 88 VAL A C 1
ATOM 622 O O . VAL A 1 88 ? 9.689 -10.222 -5.651 1.00 87.50 88 VAL A O 1
ATOM 625 N N . LEU A 1 89 ? 7.538 -10.522 -5.018 1.00 90.06 89 LEU A N 1
ATOM 626 C CA . LEU A 1 89 ? 7.367 -11.879 -5.540 1.00 90.06 89 LEU A CA 1
ATOM 627 C C . LEU A 1 89 ? 7.198 -11.918 -7.061 1.00 90.06 89 LEU A C 1
ATOM 629 O O . LEU A 1 89 ? 7.668 -12.856 -7.699 1.00 90.06 89 LEU A O 1
ATOM 633 N N . VAL A 1 90 ? 6.518 -10.925 -7.638 1.00 90.00 90 VAL A N 1
ATOM 634 C CA . VAL A 1 90 ? 6.196 -10.880 -9.067 1.00 90.00 90 VAL A CA 1
ATOM 635 C C . VAL A 1 90 ? 6.772 -9.608 -9.671 1.00 90.00 90 VAL A C 1
ATOM 637 O O . VAL A 1 90 ? 6.321 -8.502 -9.376 1.00 90.00 90 VAL A O 1
ATOM 640 N N . ILE A 1 91 ? 7.774 -9.770 -10.530 1.00 87.75 91 ILE A N 1
ATOM 641 C CA . ILE A 1 91 ? 8.463 -8.673 -11.215 1.00 87.75 91 ILE A CA 1
ATOM 642 C C . ILE A 1 91 ? 7.818 -8.509 -12.593 1.00 87.75 91 ILE A C 1
ATOM 644 O O . ILE A 1 91 ? 8.336 -8.972 -13.603 1.00 87.75 91 ILE A O 1
ATOM 648 N N . ASP A 1 92 ? 6.632 -7.903 -12.609 1.00 89.00 92 ASP A N 1
ATOM 649 C CA . ASP A 1 92 ? 5.885 -7.622 -13.834 1.00 89.00 92 ASP A CA 1
ATOM 650 C C . ASP A 1 92 ? 5.271 -6.208 -13.778 1.00 89.00 92 ASP A C 1
ATOM 652 O O . ASP A 1 92 ? 4.638 -5.859 -12.774 1.00 89.00 92 ASP A O 1
ATOM 656 N N . PRO A 1 93 ? 5.418 -5.382 -14.833 1.00 85.81 93 PRO A N 1
ATOM 657 C CA . PRO A 1 93 ? 4.909 -4.012 -14.842 1.00 85.81 93 PRO A CA 1
ATOM 658 C C . PRO A 1 93 ? 3.398 -3.896 -14.634 1.00 85.81 93 PRO A C 1
ATOM 660 O O . PRO A 1 93 ? 2.935 -2.958 -13.984 1.00 85.81 93 PRO A O 1
ATOM 663 N N . ILE A 1 94 ? 2.619 -4.828 -15.188 1.00 90.00 94 ILE A N 1
ATOM 664 C CA . ILE A 1 94 ? 1.157 -4.814 -15.088 1.00 90.00 94 ILE A CA 1
ATOM 665 C C . ILE A 1 94 ? 0.759 -5.186 -13.663 1.00 90.00 94 ILE A C 1
ATOM 667 O O . ILE A 1 94 ? -0.080 -4.508 -13.067 1.00 90.00 94 ILE A O 1
ATOM 671 N N . MET A 1 95 ? 1.412 -6.197 -13.085 1.00 90.81 95 MET A N 1
ATOM 672 C CA . MET A 1 95 ? 1.203 -6.576 -11.688 1.00 90.81 95 MET A CA 1
ATOM 673 C C . MET A 1 95 ? 1.531 -5.421 -10.735 1.00 90.81 95 MET A C 1
ATOM 675 O O . MET A 1 95 ? 0.773 -5.148 -9.808 1.00 90.81 95 MET A O 1
ATOM 679 N N . TRP A 1 96 ? 2.620 -4.693 -10.977 1.00 91.81 96 TRP A N 1
ATOM 680 C CA . TRP A 1 96 ? 3.010 -3.546 -10.154 1.00 91.81 96 TRP A CA 1
ATOM 681 C C . TRP A 1 96 ? 2.000 -2.399 -10.252 1.00 91.81 96 TRP A C 1
ATOM 683 O O . TRP A 1 96 ? 1.639 -1.817 -9.229 1.00 91.81 96 TRP A O 1
ATOM 693 N N . CYS A 1 97 ? 1.485 -2.106 -11.449 1.00 91.12 97 CYS A N 1
ATOM 694 C CA . CYS A 1 97 ? 0.389 -1.151 -11.634 1.00 91.12 97 CYS A CA 1
ATOM 695 C C . CYS A 1 97 ? -0.888 -1.590 -10.900 1.00 91.12 97 CYS A C 1
ATOM 697 O O . CYS A 1 97 ? -1.506 -0.777 -10.215 1.00 91.12 97 CYS A O 1
ATOM 699 N N . ALA A 1 98 ? -1.261 -2.870 -10.998 1.00 91.25 98 ALA A N 1
ATOM 700 C CA . ALA A 1 98 ? -2.447 -3.417 -10.343 1.00 91.25 98 ALA A CA 1
ATOM 701 C C . ALA A 1 98 ? -2.342 -3.355 -8.812 1.00 91.25 98 ALA A C 1
ATOM 703 O O . ALA A 1 98 ? -3.274 -2.912 -8.146 1.00 91.25 98 ALA A O 1
ATOM 704 N N . VAL A 1 99 ? -1.189 -3.730 -8.254 1.00 91.50 99 VAL A N 1
ATOM 705 C CA . VAL A 1 99 ? -0.925 -3.634 -6.812 1.00 91.50 99 VAL A CA 1
ATOM 706 C C . VAL A 1 99 ? -0.929 -2.185 -6.339 1.00 91.50 99 VAL A C 1
ATOM 708 O O . VAL A 1 99 ? -1.367 -1.913 -5.231 1.00 91.50 99 VAL A O 1
ATOM 711 N N . ARG A 1 100 ? -0.450 -1.245 -7.158 1.00 89.94 100 ARG A N 1
ATOM 712 C CA . ARG A 1 100 ? -0.471 0.180 -6.812 1.00 89.94 100 ARG A CA 1
ATOM 713 C C . ARG A 1 100 ? -1.86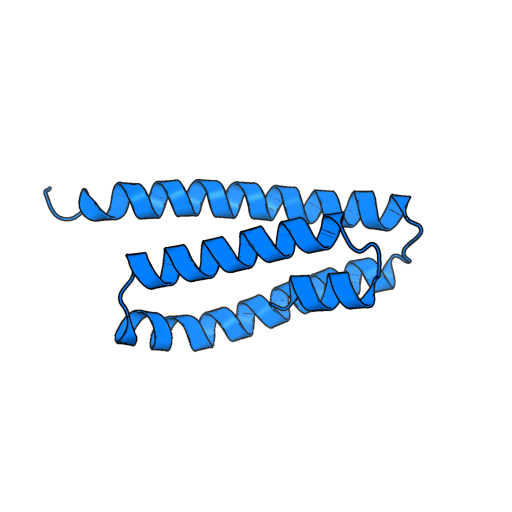5 0.788 -6.837 1.00 89.94 100 ARG A C 1
ATOM 715 O O . ARG A 1 100 ? -2.085 1.773 -6.146 1.00 89.94 100 ARG A O 1
ATOM 722 N N . PHE A 1 101 ? -2.773 0.224 -7.621 1.00 88.81 101 PHE A N 1
ATOM 723 C CA . PHE A 1 101 ? -4.166 0.648 -7.663 1.00 88.81 101 PHE A CA 1
ATOM 724 C C . PHE A 1 101 ? -4.995 0.138 -6.473 1.00 88.81 101 PHE A C 1
ATOM 726 O O . PHE A 1 101 ? -5.940 0.817 -6.068 1.00 88.81 101 PHE A O 1
ATOM 733 N N . ALA A 1 102 ? -4.673 -1.051 -5.958 1.00 80.00 102 ALA A N 1
ATOM 734 C CA . ALA A 1 102 ? -5.398 -1.728 -4.881 1.00 80.00 102 ALA A CA 1
ATOM 735 C C . ALA A 1 102 ? -5.031 -1.206 -3.481 1.00 80.00 102 ALA A C 1
ATOM 737 O O . ALA A 1 102 ? -5.956 -1.134 -2.638 1.00 80.00 102 ALA A O 1
#